Protein AF-A0A2V8G1P8-F1 (afdb_monomer_lite)

Sequence (66 aa):
MPMQPRSHLNARFLLVLLGAATAAEAQVQPELAKRYFEEATKLCERDAGRLWGVSLCGPMVIVDQA

Structure (mmCIF, N/CA/C/O backbone):
data_AF-A0A2V8G1P8-F1
#
_entry.id   AF-A0A2V8G1P8-F1
#
loop_
_atom_site.group_PDB
_atom_site.id
_atom_site.type_symbol
_atom_site.label_atom_id
_atom_site.label_alt_id
_atom_site.label_comp_id
_atom_site.label_asym_id
_atom_site.label_entity_id
_atom_site.label_seq_id
_atom_site.pdbx_PDB_ins_code
_atom_site.Cartn_x
_atom_site.Cartn_y
_atom_site.Cartn_z
_atom_site.occupancy
_atom_site.B_iso_or_equiv
_atom_site.auth_seq_id
_atom_site.auth_comp_id
_atom_site.auth_asym_id
_atom_site.auth_atom_id
_atom_site.pdbx_PDB_model_num
ATOM 1 N N . MET A 1 1 ? 48.675 -5.137 -43.853 1.00 43.66 1 MET A N 1
ATOM 2 C CA . MET A 1 1 ? 48.696 -5.296 -42.383 1.00 43.66 1 MET A CA 1
ATOM 3 C C . MET A 1 1 ? 47.411 -4.694 -41.815 1.00 43.66 1 MET A C 1
ATOM 5 O O . MET A 1 1 ? 47.354 -3.473 -41.740 1.00 43.66 1 MET A O 1
ATOM 9 N N . PRO A 1 2 ? 46.347 -5.454 -41.490 1.00 50.34 2 PRO A N 1
ATOM 10 C CA . PRO A 1 2 ? 45.181 -4.853 -40.855 1.00 50.34 2 PRO A CA 1
ATOM 11 C C . PRO A 1 2 ? 45.325 -4.911 -39.329 1.00 50.34 2 PRO A C 1
ATOM 13 O O . PRO A 1 2 ? 45.252 -5.965 -38.703 1.00 50.34 2 PRO A O 1
ATOM 16 N N . MET A 1 3 ? 45.550 -3.743 -38.734 1.00 55.09 3 MET A N 1
ATOM 17 C CA . MET A 1 3 ? 45.598 -3.509 -37.292 1.00 55.09 3 MET A CA 1
ATOM 18 C C . MET A 1 3 ? 44.168 -3.232 -36.801 1.00 55.09 3 MET A C 1
ATOM 20 O O . MET A 1 3 ? 43.789 -2.083 -36.606 1.00 55.09 3 MET A O 1
ATOM 24 N N . GLN A 1 4 ? 43.333 -4.271 -36.676 1.00 61.03 4 GLN A N 1
ATOM 25 C CA . GLN A 1 4 ? 41.908 -4.122 -36.321 1.00 61.03 4 GLN A CA 1
ATOM 26 C C . GLN A 1 4 ? 41.330 -4.945 -35.140 1.00 61.03 4 GLN A C 1
ATOM 28 O O . GLN A 1 4 ? 40.112 -4.991 -35.014 1.00 61.03 4 GLN A O 1
ATOM 33 N N . PRO A 1 5 ? 42.086 -5.522 -34.181 1.00 55.12 5 PRO A N 1
ATOM 34 C CA . PRO A 1 5 ? 41.443 -6.200 -33.045 1.00 55.12 5 PRO A CA 1
ATOM 35 C C . PRO A 1 5 ? 41.009 -5.255 -31.900 1.00 55.12 5 PRO A C 1
ATOM 37 O O . PRO A 1 5 ? 40.110 -5.591 -31.134 1.00 55.12 5 PRO A O 1
ATOM 40 N N . ARG A 1 6 ? 41.608 -4.058 -31.766 1.00 60.56 6 ARG A N 1
ATOM 41 C CA . ARG A 1 6 ? 41.408 -3.168 -30.593 1.00 60.56 6 ARG A CA 1
ATOM 42 C C . ARG A 1 6 ? 40.153 -2.286 -30.662 1.00 60.56 6 ARG A C 1
ATOM 44 O O . ARG A 1 6 ? 39.598 -1.941 -29.625 1.00 60.56 6 ARG A O 1
ATOM 51 N N . SER A 1 7 ? 39.692 -1.933 -31.863 1.00 63.00 7 SER A N 1
ATOM 52 C CA . SER A 1 7 ? 38.554 -1.015 -32.055 1.00 63.00 7 SER A CA 1
ATOM 53 C C . SER A 1 7 ? 37.214 -1.658 -31.674 1.00 63.00 7 SER A C 1
ATOM 55 O O . SER A 1 7 ? 36.386 -1.033 -31.011 1.00 63.00 7 SER A O 1
ATOM 57 N N . HIS A 1 8 ? 37.038 -2.941 -31.996 1.00 63.25 8 HIS A N 1
ATOM 58 C CA . HIS A 1 8 ? 35.811 -3.678 -31.691 1.00 63.25 8 HIS A CA 1
ATOM 59 C C . HIS A 1 8 ? 35.626 -3.956 -30.195 1.00 63.25 8 HIS A C 1
ATOM 61 O O . HIS A 1 8 ? 34.490 -4.016 -29.728 1.00 63.25 8 HIS A O 1
ATOM 67 N N . LEU A 1 9 ? 36.719 -4.098 -29.436 1.00 66.56 9 LEU A N 1
ATOM 68 C CA . LEU A 1 9 ? 36.656 -4.290 -27.985 1.00 66.56 9 LEU A CA 1
ATOM 69 C C . LEU A 1 9 ? 36.128 -3.035 -27.277 1.00 66.56 9 LEU A C 1
ATOM 71 O O . LEU A 1 9 ? 35.205 -3.131 -26.471 1.00 66.56 9 LEU A O 1
ATOM 75 N N . ASN A 1 10 ? 36.647 -1.858 -27.640 1.00 73.31 10 ASN A N 1
ATOM 76 C CA . ASN A 1 10 ? 36.202 -0.585 -27.065 1.00 73.31 10 ASN A CA 1
ATOM 77 C C . ASN A 1 10 ? 34.747 -0.266 -27.432 1.00 73.31 10 ASN A C 1
ATOM 79 O O . ASN A 1 10 ? 33.982 0.185 -26.583 1.00 73.31 10 ASN A O 1
ATOM 83 N N . ALA A 1 11 ? 34.351 -0.544 -28.678 1.00 75.62 11 ALA A N 1
ATOM 84 C CA . ALA A 1 11 ? 32.981 -0.331 -29.134 1.00 75.62 11 ALA A CA 1
ATOM 85 C C . ALA A 1 11 ? 31.972 -1.216 -28.381 1.00 75.62 11 ALA A C 1
ATOM 87 O O . ALA A 1 11 ? 30.915 -0.739 -27.978 1.00 75.62 11 ALA A O 1
ATOM 88 N N . ARG A 1 12 ? 32.312 -2.489 -28.133 1.00 75.44 12 ARG A N 1
ATOM 89 C CA . ARG A 1 12 ? 31.466 -3.405 -27.347 1.00 75.44 12 ARG A CA 1
ATOM 90 C C . ARG A 1 12 ? 31.335 -2.962 -25.892 1.00 75.44 12 ARG A C 1
ATOM 92 O O . ARG A 1 12 ? 30.244 -3.027 -25.341 1.00 75.44 12 ARG A O 1
ATOM 99 N N . PHE A 1 13 ? 32.425 -2.489 -25.291 1.00 76.00 13 PHE A N 1
ATOM 100 C CA . PHE A 1 13 ? 32.422 -2.024 -23.905 1.00 76.00 13 PHE A CA 1
ATOM 101 C C . PHE A 1 13 ? 31.533 -0.787 -23.710 1.00 76.00 13 PHE A C 1
ATOM 103 O O . PHE A 1 13 ? 30.747 -0.732 -22.769 1.00 76.00 13 PHE A O 1
ATOM 110 N N . LEU A 1 14 ? 31.585 0.167 -24.647 1.00 76.62 14 LEU A N 1
ATOM 111 C CA . LEU A 1 14 ? 30.696 1.332 -24.649 1.00 76.62 14 LEU A CA 1
ATOM 112 C C . LEU A 1 14 ? 29.221 0.923 -24.766 1.00 76.62 14 LEU A C 1
ATOM 114 O O . LEU A 1 14 ? 28.384 1.426 -24.026 1.00 76.62 14 LEU A O 1
ATOM 118 N N . LEU A 1 15 ? 28.902 -0.037 -25.634 1.00 75.19 15 LEU A N 1
ATOM 119 C CA . LEU A 1 15 ? 27.523 -0.487 -25.848 1.00 75.19 15 LEU A CA 1
ATOM 120 C C . LEU A 1 15 ? 26.910 -1.143 -24.595 1.00 75.19 15 LEU A C 1
ATOM 122 O O . LEU A 1 1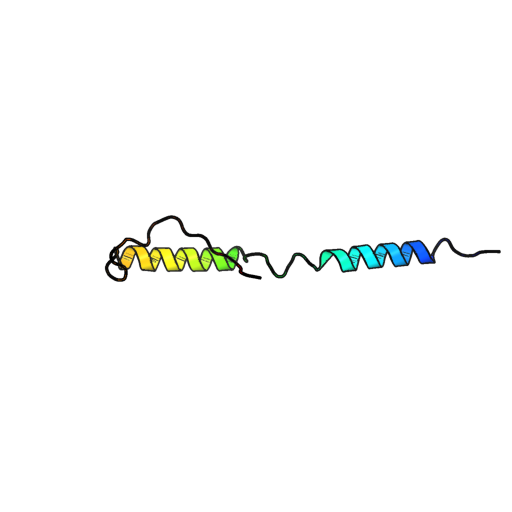5 ? 25.732 -0.939 -24.312 1.00 75.19 15 LEU A O 1
ATOM 126 N N . VAL A 1 16 ? 27.715 -1.864 -23.804 1.00 76.38 16 VAL A N 1
ATOM 127 C CA . VAL A 1 16 ? 27.292 -2.437 -22.512 1.00 76.38 16 VAL A CA 1
ATOM 128 C C . VAL A 1 16 ? 27.023 -1.348 -21.468 1.00 76.38 16 VAL A C 1
ATOM 130 O O . VAL A 1 16 ? 26.023 -1.424 -20.760 1.00 76.38 16 VAL A O 1
ATOM 133 N N . LEU A 1 17 ? 27.870 -0.315 -21.393 1.00 71.38 17 LEU A N 1
ATOM 134 C CA . LEU A 1 17 ? 27.680 0.800 -20.456 1.00 71.38 17 LEU A CA 1
ATOM 135 C C . LEU A 1 17 ? 26.427 1.628 -20.775 1.00 71.38 17 LEU A C 1
ATOM 137 O O . LEU A 1 17 ? 25.710 2.025 -19.861 1.00 71.38 17 LEU A O 1
ATOM 141 N N . LEU A 1 18 ? 26.138 1.860 -22.058 1.00 69.69 18 LEU A N 1
ATOM 142 C CA . LEU A 1 18 ? 24.947 2.601 -22.485 1.00 69.69 18 LEU A CA 1
ATOM 143 C C . LEU A 1 18 ? 23.640 1.804 -22.304 1.00 69.69 18 LEU A C 1
ATOM 145 O O . LEU A 1 18 ? 22.594 2.403 -22.067 1.00 69.69 18 LEU A O 1
ATOM 149 N N . GLY A 1 19 ? 23.680 0.469 -22.371 1.00 63.53 19 GLY A N 1
ATOM 150 C CA . GLY A 1 19 ? 22.488 -0.378 -22.224 1.00 63.53 19 GLY A CA 1
ATOM 151 C C . GLY A 1 19 ? 21.905 -0.435 -20.805 1.00 63.53 19 GLY A C 1
ATOM 152 O O . GLY A 1 19 ? 20.716 -0.702 -20.645 1.00 63.53 19 GLY A O 1
ATOM 153 N N . ALA A 1 20 ? 22.706 -0.152 -19.774 1.00 61.09 20 ALA A N 1
ATOM 154 C CA . ALA A 1 20 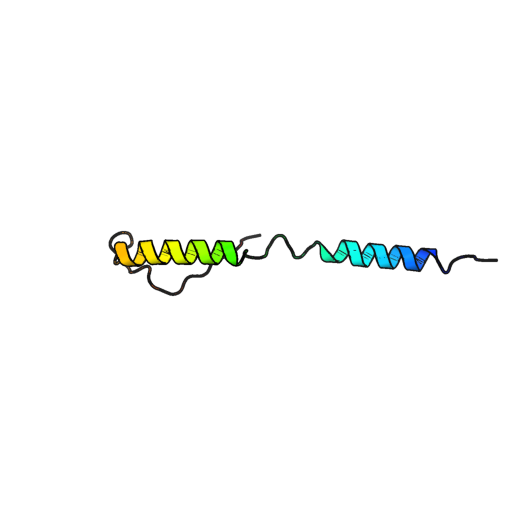? 22.292 -0.269 -18.373 1.00 61.09 20 ALA A CA 1
ATOM 155 C C . ALA A 1 20 ? 21.395 0.883 -17.871 1.00 61.09 20 ALA A C 1
ATOM 157 O O . ALA A 1 20 ? 20.775 0.760 -16.817 1.00 61.09 20 ALA A O 1
ATOM 158 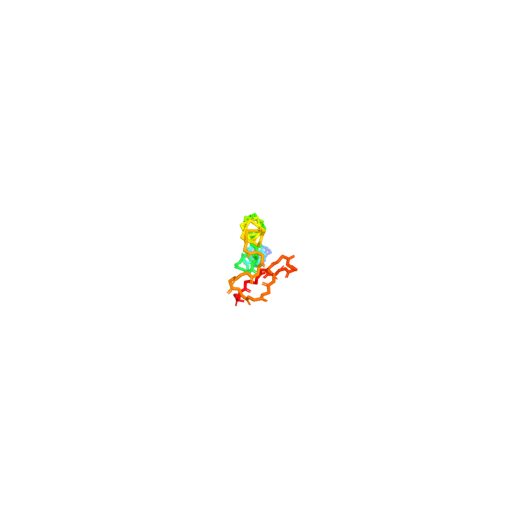N N . ALA A 1 21 ? 21.304 1.998 -18.603 1.00 60.19 21 ALA A N 1
ATOM 159 C CA . ALA A 1 21 ? 20.639 3.215 -18.126 1.00 60.19 21 ALA A CA 1
ATOM 160 C C . ALA A 1 21 ? 19.106 3.231 -18.305 1.00 60.19 21 ALA A C 1
ATOM 162 O O . ALA A 1 21 ? 18.446 4.146 -17.828 1.00 60.19 21 ALA A O 1
ATOM 163 N N . THR A 1 22 ? 18.520 2.241 -18.981 1.00 58.78 22 THR A N 1
ATOM 164 C CA . THR A 1 22 ? 17.100 2.282 -19.388 1.00 58.78 22 THR A CA 1
ATOM 165 C C . THR A 1 22 ? 16.117 1.788 -18.326 1.00 58.78 22 THR A C 1
ATOM 167 O O . THR A 1 22 ? 14.918 1.993 -18.467 1.00 58.78 22 THR A O 1
ATOM 170 N N . ALA A 1 23 ? 16.597 1.159 -17.251 1.00 58.81 23 ALA A N 1
ATOM 171 C CA . ALA A 1 23 ? 15.722 0.541 -16.258 1.00 58.81 23 ALA A CA 1
ATOM 172 C C . ALA A 1 23 ? 15.355 1.459 -15.082 1.00 58.81 23 ALA A C 1
ATOM 174 O O . ALA A 1 23 ? 14.474 1.089 -14.320 1.00 58.81 23 ALA A O 1
ATOM 175 N N . ALA A 1 24 ? 16.018 2.604 -14.894 1.00 60.59 24 ALA A N 1
ATOM 176 C CA . ALA A 1 24 ? 15.935 3.372 -13.646 1.00 60.59 24 ALA A CA 1
ATOM 177 C C . ALA A 1 24 ? 14.699 4.285 -13.516 1.00 60.59 24 ALA A C 1
ATOM 179 O O . ALA A 1 24 ? 14.321 4.610 -12.396 1.00 60.59 24 ALA A O 1
ATOM 180 N N . GLU A 1 25 ? 14.069 4.689 -14.621 1.00 61.12 25 GLU A N 1
ATOM 181 C CA . GLU A 1 25 ? 13.025 5.731 -14.602 1.00 61.12 25 GLU A CA 1
ATOM 182 C C . GLU A 1 25 ? 11.628 5.225 -14.207 1.00 61.12 25 GLU A C 1
ATOM 184 O O . GLU A 1 25 ? 10.852 6.002 -13.674 1.00 61.12 25 GLU A O 1
ATOM 189 N N . ALA A 1 26 ? 11.315 3.938 -14.401 1.00 64.19 26 ALA A N 1
ATOM 190 C CA . ALA A 1 26 ? 9.969 3.384 -14.167 1.00 64.19 26 ALA A CA 1
ATOM 191 C C . ALA A 1 26 ? 9.849 2.549 -12.874 1.00 64.19 26 ALA A C 1
ATOM 193 O O . ALA A 1 26 ? 8.908 1.770 -12.702 1.00 64.19 26 ALA A O 1
ATOM 194 N N . GLN A 1 27 ? 10.845 2.616 -11.984 1.00 77.44 27 GLN A N 1
ATOM 195 C CA . GLN A 1 27 ? 10.858 1.790 -10.774 1.00 77.44 27 GLN A CA 1
ATOM 196 C C . GLN A 1 27 ? 10.284 2.570 -9.598 1.00 77.44 27 GLN A C 1
ATOM 198 O O . GLN A 1 27 ? 10.864 3.564 -9.156 1.00 77.44 27 GLN A O 1
ATOM 203 N N . VAL A 1 28 ? 9.183 2.068 -9.032 1.00 85.50 28 VAL A N 1
ATOM 204 C CA . VAL A 1 28 ? 8.639 2.580 -7.770 1.00 85.50 28 VAL A CA 1
ATOM 205 C C . VAL A 1 28 ? 9.744 2.574 -6.712 1.00 85.50 28 VAL A C 1
ATOM 207 O O . VAL A 1 28 ? 10.247 1.518 -6.329 1.00 85.50 28 VAL A O 1
ATOM 210 N N . GLN A 1 29 ? 10.109 3.761 -6.223 1.00 90.12 29 GLN A N 1
ATOM 211 C CA . GLN A 1 29 ? 11.147 3.930 -5.207 1.00 90.12 29 GLN A CA 1
ATOM 212 C C . GLN A 1 29 ? 10.680 3.325 -3.868 1.00 90.12 29 GLN A C 1
ATOM 214 O O . GLN A 1 29 ? 9.745 3.863 -3.264 1.00 90.12 29 GLN A O 1
ATOM 219 N N . PRO A 1 30 ? 11.318 2.254 -3.349 1.00 90.25 30 PRO A N 1
ATOM 220 C CA . PRO A 1 30 ? 10.789 1.521 -2.195 1.00 90.25 30 PRO A CA 1
ATOM 221 C C . PRO A 1 30 ? 10.684 2.356 -0.913 1.00 90.25 30 PRO A C 1
ATOM 223 O O . PRO A 1 30 ? 9.703 2.246 -0.180 1.00 90.25 30 PRO A O 1
ATOM 226 N N . GLU A 1 31 ? 11.666 3.224 -0.651 1.00 92.69 31 GLU A N 1
ATOM 227 C CA . GLU A 1 31 ? 11.671 4.065 0.554 1.00 92.69 31 GLU A CA 1
ATOM 228 C C . GLU A 1 31 ? 10.546 5.111 0.517 1.00 92.69 31 GLU A C 1
ATOM 230 O O . 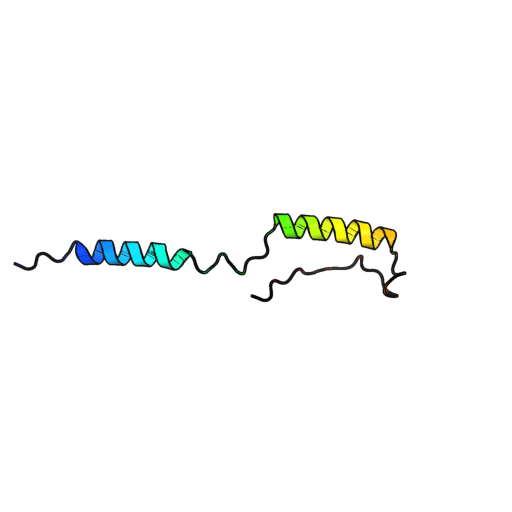GLU A 1 31 ? 9.881 5.366 1.521 1.00 92.69 31 GLU A O 1
ATOM 235 N N . LEU A 1 32 ? 10.276 5.673 -0.665 1.00 92.38 32 LEU A N 1
ATOM 236 C CA . LEU A 1 32 ? 9.168 6.602 -0.859 1.00 92.38 32 LEU A CA 1
ATO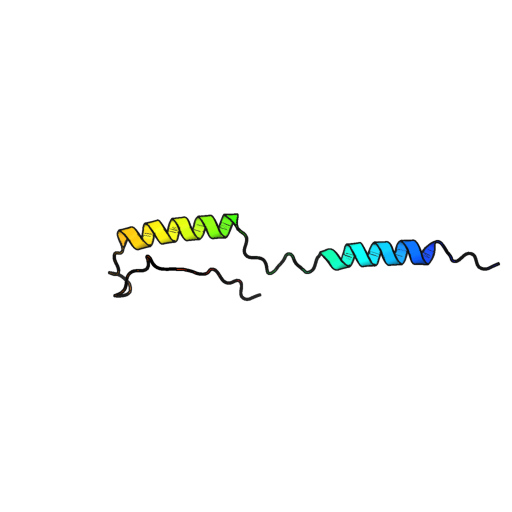M 237 C C . LEU A 1 32 ? 7.819 5.885 -0.731 1.00 92.38 32 LEU A C 1
ATOM 239 O O . LEU A 1 32 ? 6.926 6.372 -0.040 1.00 92.38 32 LEU A O 1
ATOM 243 N N . ALA A 1 33 ? 7.695 4.698 -1.331 1.00 93.81 33 ALA A N 1
ATOM 244 C CA . ALA A 1 33 ? 6.502 3.867 -1.218 1.00 93.81 33 ALA A CA 1
ATOM 245 C C . ALA A 1 33 ? 6.178 3.536 0.245 1.00 93.81 33 ALA A C 1
ATOM 247 O O . ALA A 1 33 ? 5.037 3.692 0.677 1.00 93.81 33 ALA A O 1
ATOM 248 N N . LYS A 1 34 ? 7.190 3.155 1.034 1.00 95.31 34 LYS A N 1
ATOM 249 C CA . LYS A 1 34 ? 7.040 2.902 2.471 1.00 95.31 34 LYS A CA 1
ATOM 250 C C . LYS A 1 34 ? 6.457 4.111 3.204 1.00 95.31 34 LYS A C 1
ATOM 252 O O . LYS A 1 34 ? 5.506 3.955 3.966 1.00 95.31 34 LYS A O 1
ATOM 257 N N . ARG A 1 35 ? 6.979 5.314 2.940 1.00 96.50 35 ARG A N 1
ATOM 258 C CA . ARG A 1 35 ? 6.487 6.557 3.560 1.00 96.50 35 ARG A CA 1
ATOM 259 C C . ARG A 1 35 ? 5.013 6.804 3.241 1.00 96.50 35 ARG A C 1
ATOM 261 O O . ARG A 1 35 ? 4.237 7.106 4.143 1.00 96.50 35 ARG A O 1
ATOM 268 N N . TYR A 1 36 ? 4.606 6.605 1.989 1.00 95.38 36 TYR A N 1
ATOM 269 C CA . TYR A 1 36 ? 3.204 6.754 1.595 1.00 95.38 36 TYR A CA 1
ATOM 270 C C . TYR A 1 36 ? 2.288 5.711 2.232 1.00 95.38 36 TYR A C 1
ATOM 272 O O . TYR A 1 36 ? 1.194 6.062 2.673 1.00 95.38 36 TYR A O 1
ATOM 280 N N . PHE A 1 37 ? 2.729 4.459 2.361 1.00 96.00 37 PHE A N 1
ATOM 281 C CA . PHE A 1 37 ? 1.953 3.453 3.086 1.00 96.00 37 PHE A CA 1
ATOM 282 C C . PHE A 1 37 ? 1.797 3.801 4.573 1.00 96.00 37 PHE A C 1
ATOM 284 O O . PHE A 1 37 ? 0.708 3.650 5.121 1.00 96.00 37 PHE A O 1
ATOM 291 N N . GLU A 1 38 ? 2.835 4.325 5.231 1.00 96.06 38 GLU A N 1
ATOM 292 C CA . GLU A 1 38 ? 2.740 4.789 6.624 1.00 96.06 38 GLU A CA 1
ATOM 293 C C . GLU A 1 38 ? 1.745 5.950 6.790 1.00 96.06 38 GLU A C 1
ATOM 295 O O . GLU A 1 38 ? 0.987 5.993 7.763 1.00 96.06 38 GLU A O 1
ATOM 300 N N . GLU A 1 39 ? 1.726 6.896 5.850 1.00 94.56 39 GLU A N 1
ATOM 301 C CA . GLU A 1 39 ? 0.755 7.994 5.841 1.00 94.56 39 GLU A CA 1
ATOM 302 C C . GLU A 1 39 ? -0.674 7.492 5.616 1.00 94.56 39 GLU A C 1
ATOM 304 O O . GLU A 1 39 ? -1.590 7.883 6.348 1.00 94.56 39 GLU A O 1
ATOM 309 N N . ALA A 1 40 ? -0.860 6.582 4.659 1.00 94.06 40 ALA A N 1
ATOM 310 C CA . ALA A 1 40 ? -2.155 5.988 4.361 1.00 94.06 40 ALA A CA 1
ATOM 311 C C . ALA A 1 40 ? -2.716 5.204 5.560 1.00 94.06 40 ALA A C 1
ATOM 313 O O . ALA A 1 40 ? -3.905 5.322 5.855 1.00 94.06 40 ALA A O 1
ATOM 314 N N . THR A 1 41 ? -1.871 4.498 6.318 1.00 93.75 41 THR A N 1
ATOM 315 C CA . THR A 1 41 ? -2.271 3.823 7.565 1.00 93.75 41 THR A CA 1
ATOM 316 C C . THR A 1 41 ? -2.824 4.816 8.588 1.00 93.75 41 THR A C 1
ATOM 318 O O . THR A 1 41 ? -3.947 4.653 9.063 1.00 93.75 41 THR A O 1
ATOM 321 N N . LYS A 1 42 ? -2.099 5.911 8.864 1.00 94.44 42 LYS A N 1
ATOM 322 C CA . LYS A 1 42 ? -2.541 6.953 9.816 1.00 94.44 42 LYS A CA 1
ATOM 323 C C . LYS A 1 42 ? -3.836 7.641 9.385 1.00 94.44 42 LYS A C 1
ATOM 325 O O . LYS A 1 42 ? -4.591 8.137 10.227 1.00 94.44 42 LYS A O 1
ATOM 330 N N . LEU A 1 43 ? -4.050 7.772 8.077 1.00 92.00 43 LEU A N 1
ATOM 331 C CA . LEU A 1 43 ? -5.283 8.322 7.522 1.00 92.00 43 LEU A CA 1
ATOM 332 C C . LEU A 1 43 ? -6.426 7.330 7.665 1.00 92.00 43 LEU A C 1
ATOM 334 O O . LEU A 1 43 ? -7.488 7.719 8.146 1.00 92.00 43 LEU A O 1
ATOM 338 N N . CYS A 1 44 ? -6.204 6.063 7.324 1.00 93.19 44 CYS A N 1
ATOM 339 C CA . CYS A 1 44 ? -7.250 5.067 7.431 1.00 93.19 44 CYS A CA 1
ATOM 340 C C . CYS A 1 44 ? -7.740 4.887 8.872 1.00 93.19 44 CYS A C 1
ATOM 342 O O . CYS A 1 44 ? -8.946 4.968 9.119 1.00 93.19 44 CYS A O 1
ATOM 344 N N . GLU A 1 45 ? -6.821 4.681 9.820 1.00 92.81 45 GLU A N 1
ATOM 345 C CA . GLU A 1 45 ? -7.159 4.459 11.233 1.00 92.81 45 GLU A CA 1
ATOM 346 C C . GLU A 1 45 ? -8.007 5.603 11.797 1.00 92.81 45 GLU A C 1
ATOM 348 O O . GLU A 1 45 ? -8.923 5.394 12.591 1.00 92.81 45 GLU A O 1
ATOM 353 N N . ARG A 1 46 ? -7.729 6.829 11.346 1.00 93.06 46 ARG A N 1
ATOM 354 C CA . ARG A 1 46 ? -8.458 8.021 11.767 1.00 93.06 46 ARG A CA 1
ATOM 355 C C . ARG A 1 46 ? -9.796 8.166 11.062 1.00 93.06 46 ARG A C 1
ATOM 357 O O . ARG A 1 46 ? -10.754 8.603 11.700 1.00 93.06 46 ARG A O 1
ATOM 364 N N . ASP A 1 47 ? -9.860 7.891 9.762 1.00 90.75 47 ASP A N 1
ATOM 365 C CA . ASP A 1 47 ? -11.048 8.123 8.941 1.00 90.75 47 ASP A CA 1
ATOM 366 C C . ASP A 1 47 ? -12.164 7.123 9.244 1.00 90.75 47 ASP A C 1
ATOM 368 O O . ASP A 1 47 ? -13.322 7.521 9.328 1.00 90.75 47 ASP A O 1
ATOM 372 N N . ALA A 1 48 ? -11.834 5.845 9.457 1.00 85.31 48 ALA A N 1
ATOM 373 C CA . ALA A 1 48 ? -12.815 4.776 9.672 1.00 85.31 48 ALA A CA 1
ATOM 374 C C . ALA A 1 48 ? -13.935 4.738 8.603 1.00 85.31 48 ALA A C 1
ATOM 376 O O . ALA A 1 48 ? -15.072 4.367 8.890 1.00 85.31 48 ALA A O 1
ATOM 377 N N . GLY A 1 49 ? -13.617 5.146 7.369 1.00 89.31 49 GLY A N 1
ATOM 378 C CA . GLY A 1 49 ? -14.537 5.176 6.233 1.00 89.31 49 GLY A CA 1
ATOM 379 C C . GLY A 1 49 ? -15.498 6.363 6.193 1.00 89.31 49 GLY A C 1
ATOM 380 O O . GLY A 1 49 ? -16.447 6.340 5.411 1.00 89.31 49 GLY A O 1
ATOM 381 N N . ARG A 1 50 ? -15.279 7.409 7.000 1.00 89.62 50 ARG A N 1
ATOM 382 C CA . ARG A 1 50 ? -16.128 8.610 6.997 1.00 89.62 50 ARG A CA 1
ATOM 383 C C . ARG A 1 50 ? -16.014 9.414 5.705 1.00 89.62 50 ARG A C 1
ATOM 385 O O . ARG A 1 50 ? -17.011 9.995 5.289 1.00 89.62 50 ARG A O 1
ATOM 392 N N . LEU A 1 51 ? -14.839 9.455 5.079 1.00 89.00 51 LEU A N 1
ATOM 393 C CA . LEU A 1 51 ? -14.619 10.272 3.885 1.00 89.00 51 LEU A CA 1
ATOM 394 C C . LEU A 1 51 ? -15.168 9.619 2.610 1.0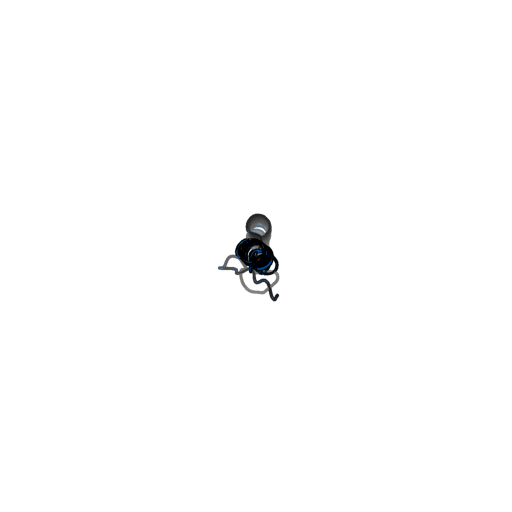0 89.00 51 LEU A C 1
ATOM 396 O O . LEU A 1 51 ? -15.719 10.310 1.758 1.00 89.00 51 LEU A O 1
ATOM 400 N N . TRP A 1 52 ? -15.041 8.296 2.489 1.00 87.06 52 TRP A N 1
ATOM 401 C CA . TRP A 1 52 ? -15.349 7.561 1.252 1.00 87.06 52 TRP A CA 1
ATOM 402 C C . TRP A 1 52 ? -16.521 6.580 1.379 1.00 87.06 52 TRP A C 1
ATOM 404 O O . TRP A 1 52 ? -16.852 5.891 0.418 1.00 87.06 52 TRP A O 1
ATOM 414 N N . GLY A 1 53 ? -17.141 6.476 2.559 1.00 91.81 53 GLY A N 1
ATOM 415 C CA . GLY A 1 53 ? -18.204 5.504 2.841 1.00 91.81 53 GLY A CA 1
ATOM 416 C C . GLY A 1 53 ? -17.719 4.053 2.962 1.00 91.81 53 GLY A C 1
ATOM 417 O O . GLY A 1 53 ? -18.527 3.156 3.191 1.00 91.81 53 GLY A O 1
ATOM 418 N N . VAL A 1 54 ? -16.411 3.814 2.823 1.00 90.00 54 VAL A N 1
ATOM 419 C CA . VAL A 1 54 ? -15.735 2.517 2.963 1.00 90.00 54 VAL A CA 1
ATOM 420 C C . VAL A 1 54 ? -14.369 2.710 3.619 1.00 90.00 54 VAL A C 1
ATOM 422 O O . VAL A 1 54 ? -13.750 3.763 3.476 1.00 90.00 54 VAL A O 1
ATOM 425 N N . SER A 1 55 ? -13.888 1.700 4.346 1.00 88.38 55 SER A N 1
ATOM 426 C CA . SER A 1 55 ? -12.572 1.760 4.991 1.00 88.38 55 SER A CA 1
ATOM 427 C C . SER A 1 55 ? -11.439 1.709 3.964 1.00 88.38 55 SER A C 1
ATOM 429 O O . SER A 1 55 ? -11.436 0.853 3.081 1.00 88.38 55 SER A O 1
ATOM 431 N N . LEU A 1 56 ? -10.441 2.579 4.133 1.00 89.88 56 LEU A N 1
ATOM 432 C CA . LEU A 1 56 ? -9.205 2.572 3.345 1.00 89.88 56 LEU A CA 1
ATOM 433 C C . LEU A 1 56 ? -8.152 1.578 3.878 1.00 89.88 56 LEU A C 1
ATOM 435 O O . LEU A 1 56 ? -7.053 1.517 3.342 1.00 89.88 56 LEU A O 1
ATOM 439 N N . CYS A 1 57 ? -8.455 0.788 4.918 1.00 92.81 57 CYS A N 1
ATOM 440 C CA . CYS A 1 57 ? -7.473 -0.049 5.642 1.00 92.81 57 CYS A CA 1
ATOM 441 C C . CYS A 1 57 ? -7.231 -1.381 4.920 1.00 92.81 57 CYS A C 1
ATOM 443 O O . CYS A 1 57 ? -6.925 -2.399 5.538 1.00 92.81 57 CYS A O 1
ATOM 445 N N . GLY A 1 58 ? -7.451 -1.388 3.610 1.00 89.25 58 GLY A N 1
ATOM 446 C CA . GLY A 1 58 ? -7.323 -2.553 2.761 1.00 89.25 58 GLY A CA 1
ATOM 447 C C . GLY A 1 58 ? -5.977 -2.605 2.042 1.00 89.25 58 GLY A C 1
ATOM 448 O O . GLY A 1 58 ? -5.133 -1.718 2.193 1.00 89.25 58 GLY A O 1
ATOM 449 N N . PRO A 1 59 ? -5.780 -3.646 1.221 1.00 92.44 59 PRO A N 1
ATOM 450 C CA . PRO A 1 59 ? -4.639 -3.729 0.324 1.00 92.44 59 PRO A CA 1
ATOM 451 C C . PRO A 1 59 ? -4.573 -2.508 -0.602 1.00 92.44 59 PRO A C 1
ATOM 453 O O . PRO A 1 59 ? -5.578 -2.104 -1.185 1.00 92.44 59 PRO A O 1
ATOM 456 N N . MET A 1 60 ? -3.374 -1.952 -0.763 1.00 91.88 60 MET A N 1
ATOM 457 C CA . MET A 1 60 ? -3.097 -0.822 -1.649 1.00 91.88 60 MET A CA 1
ATOM 458 C C . MET A 1 60 ? -1.902 -1.134 -2.545 1.00 91.88 60 MET A C 1
ATOM 460 O O . MET A 1 60 ? -0.996 -1.871 -2.158 1.00 91.88 60 MET A O 1
ATOM 464 N N . VAL A 1 61 ? -1.896 -0.540 -3.738 1.00 93.12 61 VAL A N 1
ATOM 465 C CA . VAL A 1 61 ? -0.820 -0.664 -4.724 1.00 93.12 61 VAL A CA 1
ATOM 466 C C . VAL A 1 61 ? -0.409 0.735 -5.165 1.00 93.12 61 VAL A C 1
ATOM 468 O O . VAL A 1 61 ? -1.264 1.564 -5.472 1.00 93.12 61 VAL A O 1
ATOM 471 N N . ILE A 1 62 ? 0.898 0.989 -5.195 1.00 91.31 62 ILE A N 1
ATOM 472 C CA . ILE A 1 62 ? 1.476 2.195 -5.790 1.00 91.31 62 ILE A CA 1
ATOM 473 C C . ILE A 1 62 ? 1.907 1.830 -7.205 1.00 91.31 62 ILE A C 1
ATOM 475 O O . ILE A 1 62 ? 2.645 0.865 -7.397 1.00 91.31 62 ILE A O 1
ATOM 479 N N . VAL A 1 63 ? 1.414 2.587 -8.180 1.00 90.19 63 VAL A N 1
ATOM 480 C CA . VAL A 1 63 ? 1.680 2.375 -9.603 1.00 90.19 63 VAL A CA 1
ATOM 481 C C . VAL A 1 63 ? 2.426 3.587 -10.132 1.00 90.19 63 VAL A C 1
ATOM 483 O O . VAL A 1 63 ? 1.975 4.716 -9.943 1.00 90.19 63 VAL A O 1
ATOM 486 N N . ASP A 1 64 ? 3.544 3.334 -10.799 1.00 85.06 64 ASP A N 1
ATOM 487 C CA . ASP A 1 64 ? 4.163 4.302 -11.695 1.00 85.06 64 ASP A CA 1
ATOM 488 C C . ASP A 1 64 ? 3.556 4.116 -13.095 1.00 85.06 64 ASP A C 1
ATOM 490 O O . ASP A 1 64 ? 3.426 2.983 -13.560 1.00 85.06 64 ASP A O 1
ATOM 494 N N . GLN A 1 65 ? 3.102 5.203 -13.719 1.00 75.06 65 GLN A N 1
ATOM 495 C CA . GLN A 1 65 ? 2.426 5.174 -15.027 1.00 75.06 65 GLN A CA 1
ATOM 496 C C . GLN A 1 65 ? 3.389 5.372 -16.210 1.00 75.06 65 GLN A C 1
ATOM 498 O O . GLN A 1 65 ? 2.902 5.462 -17.337 1.00 75.06 65 GLN A O 1
ATOM 503 N N . ALA A 1 66 ? 4.698 5.486 -15.948 1.00 66.38 66 ALA A N 1
ATOM 504 C CA . ALA A 1 66 ? 5.745 5.726 -16.946 1.00 66.38 66 ALA A CA 1
ATOM 505 C C . ALA A 1 66 ? 5.650 4.839 -18.203 1.00 66.38 66 ALA A C 1
ATOM 507 O O . ALA A 1 66 ? 5.372 3.622 -18.077 1.00 66.38 66 ALA A O 1
#

Foldseek 3Di:
DDPPPPPVVVVVVVVVVVVVPPPPPQDDDVVVVVVVVVVLCVVQVVCVCVVPVHGSNDDDDDGRPD

pLDDT: mean 80.07, std 14.39, range [43.66, 96.5]

Radius of gyration: 24.25 Å; chains: 1; bounding box: 67×16×54 Å

Secondary structure (DSSP, 8-state):
----HHHHHHHHHHHHHHHGGGGSTT---HHHHHHHHHHHHHHHHHHTTTTTSS-S-S--------